Protein AF-A0A7Y5UWA3-F1 (afdb_monomer_lite)

Secondary structure (DSSP, 8-state):
--HHHHHHHTS-HHHHHHHHHHHHHHHH-TT-TTEEEPTT--SSPEEEEEETTTEEEEEEEETTTTEEEEEEEEETTTTT---

Radius of gyration: 12.07 Å; chains: 1; bounding box: 24×28×30 Å

Foldseek 3Di:
DQAAVVQLVPDPPVQNVQVVVVVVVCLVPVPDPQKDFDPPQDVQTWIWHDGPDFKIWIWGADPVVRDIGTNHIDGPVCRPDDD

Structure (mmCIF, N/CA/C/O backbone):
data_AF-A0A7Y5UWA3-F1
#
_entry.id   AF-A0A7Y5UWA3-F1
#
loop_
_atom_site.group_PDB
_atom_site.id
_atom_site.type_symbol
_atom_site.label_atom_id
_atom_site.label_alt_id
_atom_site.label_comp_id
_atom_site.label_asym_id
_atom_site.label_entity_id
_atom_site.label_seq_id
_atom_site.pdbx_PDB_ins_code
_atom_site.Cartn_x
_atom_site.Cartn_y
_atom_site.Cartn_z
_atom_site.occupancy
_atom_site.B_iso_or_equiv
_atom_site.auth_seq_id
_atom_site.auth_comp_id
_atom_site.auth_asym_id
_atom_site.auth_atom_id
_atom_site.pdbx_PDB_model_num
ATOM 1 N N . MET A 1 1 ? 14.757 -0.508 10.150 1.00 47.09 1 MET A N 1
ATOM 2 C CA . MET A 1 1 ? 13.345 -0.813 9.821 1.00 47.09 1 MET A CA 1
ATOM 3 C C . MET A 1 1 ? 13.060 -0.407 8.382 1.00 47.09 1 MET A C 1
ATOM 5 O O . MET A 1 1 ? 13.415 0.715 8.028 1.00 47.09 1 MET A O 1
ATOM 9 N N . PRO A 1 2 ? 12.462 -1.275 7.548 1.00 64.19 2 PRO A N 1
ATOM 10 C CA . PRO A 1 2 ? 12.058 -0.902 6.192 1.00 64.19 2 PRO A CA 1
ATOM 11 C C . PRO A 1 2 ? 11.082 0.288 6.233 1.00 64.19 2 PRO A C 1
ATOM 13 O O . PRO A 1 2 ? 10.217 0.355 7.108 1.00 64.19 2 PRO A O 1
ATOM 16 N N . ARG A 1 3 ? 11.229 1.251 5.307 1.00 74.56 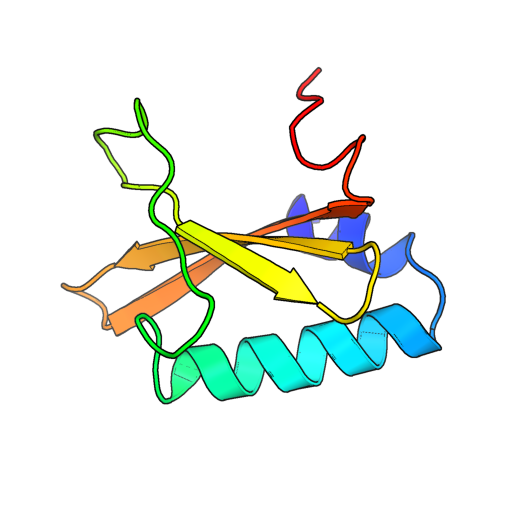3 ARG A N 1
ATOM 17 C CA . ARG A 1 3 ? 10.495 2.540 5.322 1.00 74.56 3 ARG A CA 1
ATOM 18 C C . ARG A 1 3 ? 8.974 2.368 5.392 1.00 74.56 3 ARG A C 1
ATOM 20 O O . ARG A 1 3 ? 8.319 3.108 6.118 1.00 74.56 3 ARG A O 1
ATOM 27 N N . ALA A 1 4 ? 8.431 1.363 4.707 1.00 79.06 4 ALA A N 1
ATOM 28 C CA . ALA A 1 4 ? 7.007 1.048 4.744 1.00 79.06 4 ALA A CA 1
ATOM 29 C C . ALA A 1 4 ? 6.519 0.591 6.129 1.00 79.06 4 ALA A C 1
ATOM 31 O O . ALA A 1 4 ? 5.447 1.008 6.552 1.00 79.06 4 ALA A O 1
ATOM 32 N N . ALA A 1 5 ? 7.304 -0.214 6.854 1.00 80.94 5 ALA A N 1
ATOM 33 C CA . ALA A 1 5 ? 6.933 -0.681 8.191 1.00 80.94 5 ALA A CA 1
ATOM 34 C C . ALA A 1 5 ? 6.908 0.472 9.201 1.00 80.94 5 ALA A C 1
ATOM 36 O O . ALA A 1 5 ? 5.992 0.558 10.015 1.00 80.94 5 ALA A O 1
ATOM 37 N N . LYS A 1 6 ? 7.873 1.397 9.103 1.00 81.88 6 LYS A N 1
ATOM 38 C CA . LYS A 1 6 ? 7.888 2.609 9.933 1.00 81.88 6 LYS A CA 1
ATOM 39 C C . LYS A 1 6 ? 6.673 3.495 9.642 1.00 81.88 6 LYS A C 1
ATOM 41 O O . LYS A 1 6 ? 5.956 3.854 10.566 1.00 81.88 6 LYS A O 1
ATOM 46 N N . ALA A 1 7 ? 6.410 3.773 8.365 1.00 83.62 7 ALA A N 1
ATOM 47 C CA . ALA A 1 7 ? 5.269 4.591 7.961 1.00 83.62 7 ALA A CA 1
ATOM 48 C C . ALA A 1 7 ? 3.929 3.964 8.376 1.00 83.62 7 ALA A C 1
ATOM 50 O O . ALA A 1 7 ? 3.032 4.677 8.803 1.00 83.62 7 ALA A O 1
ATOM 51 N N . LEU A 1 8 ? 3.798 2.635 8.295 1.00 84.50 8 LEU A N 1
ATOM 52 C CA . LEU A 1 8 ? 2.614 1.913 8.762 1.00 84.50 8 LEU A CA 1
ATOM 53 C C . LEU A 1 8 ? 2.427 2.038 10.280 1.00 84.50 8 LEU A C 1
ATOM 55 O O . LEU A 1 8 ? 1.310 2.288 10.724 1.00 84.50 8 LEU A O 1
ATOM 59 N N . ALA A 1 9 ? 3.500 1.893 11.062 1.00 86.00 9 ALA A N 1
ATOM 60 C CA . ALA A 1 9 ? 3.448 1.987 12.521 1.00 86.00 9 ALA A CA 1
ATOM 61 C C . ALA A 1 9 ? 3.022 3.381 13.021 1.00 86.00 9 ALA A C 1
ATOM 63 O O . 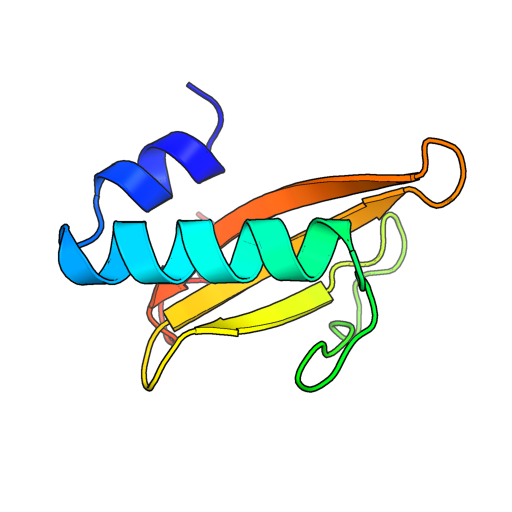ALA A 1 9 ? 2.394 3.488 14.069 1.00 86.00 9 ALA A O 1
ATOM 64 N N . GLU A 1 10 ? 3.315 4.435 12.254 1.00 87.19 10 GLU A N 1
ATOM 65 C CA . GLU A 1 10 ? 2.908 5.818 12.545 1.00 87.19 10 GLU A CA 1
ATOM 66 C C . GLU A 1 10 ? 1.415 6.088 12.253 1.00 87.19 10 GLU A C 1
ATOM 68 O O . GLU A 1 10 ? 0.885 7.133 12.632 1.00 87.19 10 GLU A O 1
ATOM 73 N N . LEU A 1 11 ? 0.701 5.165 11.593 1.00 85.75 11 LEU A N 1
ATOM 74 C CA . LEU A 1 11 ? -0.727 5.323 11.302 1.00 85.75 11 LEU A CA 1
ATOM 75 C C . LEU A 1 11 ? -1.606 4.926 12.497 1.00 85.75 11 LEU A C 1
ATOM 77 O O . LEU A 1 11 ? -1.245 4.033 13.262 1.00 85.75 11 LEU A O 1
ATOM 81 N N . PRO A 1 12 ? -2.828 5.477 12.619 1.00 89.19 12 PRO A N 1
ATOM 82 C CA . PRO A 1 12 ? -3.793 5.005 13.608 1.00 89.19 12 PRO A CA 1
ATOM 83 C C . PRO A 1 12 ? -4.093 3.505 13.451 1.00 89.19 12 PRO A C 1
ATOM 85 O O . PRO A 1 12 ? -4.264 3.015 12.332 1.00 89.19 12 PRO A O 1
ATOM 88 N N . LEU A 1 13 ? -4.246 2.782 14.565 1.00 90.06 13 LEU A N 1
ATOM 89 C CA . LEU A 1 13 ? -4.526 1.334 14.605 1.00 90.06 13 LEU A CA 1
ATOM 90 C C . LEU A 1 13 ? -5.624 0.853 13.626 1.00 90.06 13 LEU A C 1
ATOM 92 O O . LEU A 1 13 ? -5.406 -0.144 12.931 1.00 90.06 13 LEU A O 1
ATOM 96 N N . PRO A 1 14 ? -6.782 1.536 13.488 1.00 89.50 14 PRO A N 1
ATOM 97 C CA . PRO A 1 14 ? -7.808 1.130 12.523 1.00 89.50 14 PRO A CA 1
ATOM 98 C C . PRO A 1 14 ? -7.328 1.180 11.067 1.00 89.50 14 PRO A C 1
ATOM 100 O O . PRO A 1 14 ? -7.761 0.389 10.230 1.00 89.50 14 PRO A O 1
ATOM 103 N N . VAL A 1 15 ? -6.428 2.111 10.752 1.00 88.06 15 VAL A N 1
ATOM 104 C CA . VAL A 1 15 ? -5.845 2.267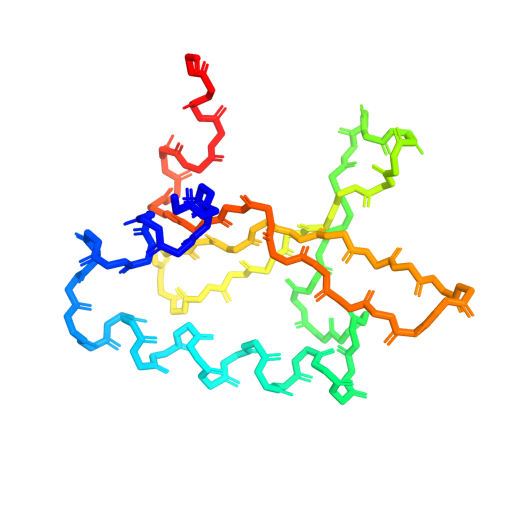 9.417 1.00 88.06 15 VAL A CA 1
ATOM 105 C C . VAL A 1 15 ? -4.823 1.172 9.169 1.00 88.06 15 VAL A C 1
ATOM 107 O O . VAL A 1 15 ? -4.857 0.569 8.100 1.00 88.06 15 VAL A O 1
ATOM 110 N N . GLN A 1 16 ? -3.984 0.855 10.159 1.00 90.06 16 GLN A N 1
ATOM 111 C CA . GLN A 1 16 ? -3.028 -0.249 10.056 1.00 90.06 16 GLN A CA 1
ATOM 112 C C . GLN A 1 16 ? -3.726 -1.562 9.691 1.00 90.06 16 GLN A C 1
ATOM 114 O O . GLN A 1 16 ? -3.327 -2.233 8.741 1.00 90.06 16 GLN A O 1
ATOM 119 N N . ARG A 1 17 ? -4.834 -1.877 10.378 1.00 91.56 17 ARG A N 1
ATOM 120 C CA . ARG A 1 17 ? -5.649 -3.068 10.088 1.00 91.56 17 ARG A CA 1
ATOM 121 C C . ARG A 1 17 ? -6.188 -3.064 8.657 1.00 91.56 17 ARG A C 1
ATOM 123 O O . ARG A 1 17 ? -6.053 -4.058 7.955 1.00 91.56 17 ARG A O 1
ATOM 130 N N . ARG A 1 18 ? -6.735 -1.936 8.192 1.00 90.75 18 ARG A N 1
ATOM 131 C CA . ARG A 1 18 ? -7.238 -1.798 6.810 1.00 90.75 18 ARG A CA 1
ATOM 132 C C . ARG A 1 18 ? -6.136 -1.957 5.764 1.00 90.75 18 ARG A C 1
ATOM 134 O O . ARG A 1 18 ? -6.376 -2.535 4.707 1.00 90.75 18 ARG A O 1
ATOM 141 N N . VAL A 1 19 ? -4.944 -1.435 6.045 1.00 88.56 19 VAL A N 1
ATOM 142 C CA . VAL A 1 19 ? -3.779 -1.594 5.170 1.00 88.56 19 VAL A CA 1
ATOM 143 C C . VAL A 1 19 ? -3.377 -3.064 5.106 1.00 88.56 19 VAL A C 1
ATOM 145 O O . VAL A 1 19 ? -3.216 -3.573 4.004 1.00 88.56 19 VAL A O 1
ATOM 148 N N . ALA A 1 20 ? -3.291 -3.756 6.246 1.00 88.75 20 ALA A N 1
ATOM 149 C CA . ALA A 1 20 ? -2.965 -5.181 6.291 1.00 88.75 20 ALA A CA 1
ATOM 150 C C . ALA A 1 20 ? -3.962 -6.022 5.476 1.00 88.75 20 ALA A C 1
ATOM 152 O O . ALA A 1 20 ? -3.545 -6.805 4.625 1.00 88.75 20 ALA A O 1
ATOM 153 N N . THR A 1 21 ? -5.270 -5.795 5.650 1.00 90.44 21 THR A N 1
ATOM 154 C CA . THR A 1 21 ? -6.309 -6.465 4.850 1.00 90.44 21 THR A CA 1
ATOM 155 C C . THR A 1 21 ? -6.097 -6.242 3.354 1.00 90.44 21 THR A C 1
ATOM 157 O O . THR A 1 21 ? -6.065 -7.202 2.588 1.00 90.44 21 THR A O 1
ATOM 160 N N . ARG A 1 22 ? -5.878 -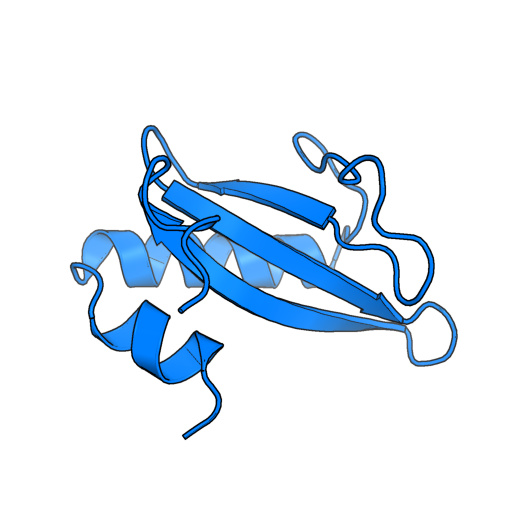4.994 2.919 1.00 88.50 22 ARG A N 1
ATOM 161 C CA . ARG A 1 22 ? -5.697 -4.716 1.488 1.00 88.50 22 ARG A CA 1
ATOM 162 C C . ARG A 1 22 ? -4.400 -5.299 0.934 1.00 88.50 22 ARG A C 1
ATOM 164 O O . ARG A 1 22 ? -4.388 -5.747 -0.204 1.00 88.50 22 ARG A O 1
ATOM 171 N N . VAL A 1 23 ? -3.308 -5.281 1.695 1.00 85.56 23 VAL A N 1
ATOM 172 C CA . VAL A 1 23 ? -2.038 -5.885 1.260 1.00 85.56 23 VAL A CA 1
ATOM 173 C C . VAL A 1 23 ? -2.208 -7.391 1.053 1.00 85.56 23 VAL A C 1
ATOM 175 O O . VAL A 1 23 ? -1.731 -7.910 0.049 1.00 85.56 23 VAL A O 1
ATOM 178 N N . ASN A 1 24 ? -2.966 -8.070 1.918 1.00 88.00 24 ASN A N 1
ATOM 179 C CA . ASN A 1 24 ? -3.298 -9.483 1.721 1.00 88.00 24 ASN A CA 1
ATOM 180 C C . ASN A 1 24 ? -4.131 -9.707 0.447 1.00 88.00 24 ASN A C 1
ATOM 182 O O . ASN A 1 24 ? -3.863 -10.635 -0.310 1.00 88.00 24 ASN A O 1
ATOM 186 N N . GLU A 1 25 ? -5.093 -8.829 0.148 1.00 87.69 25 GLU A N 1
ATOM 187 C CA . GLU A 1 25 ? -5.850 -8.891 -1.113 1.00 87.69 25 GLU A CA 1
ATOM 188 C C . GLU A 1 25 ? -4.961 -8.648 -2.346 1.00 87.69 25 GLU A C 1
ATOM 190 O O . GLU A 1 25 ? -5.154 -9.280 -3.384 1.00 87.69 25 GLU A O 1
ATOM 195 N N . LEU A 1 26 ? -3.964 -7.760 -2.242 1.00 86.00 26 LEU A N 1
ATOM 196 C CA . LEU A 1 26 ? -2.991 -7.526 -3.313 1.00 86.00 26 LEU A CA 1
ATOM 197 C C . LEU A 1 26 ? -2.092 -8.741 -3.560 1.00 86.00 26 LEU A C 1
ATOM 199 O O . LEU A 1 26 ? -1.669 -8.934 -4.694 1.00 86.00 26 LEU A O 1
ATOM 203 N N . ALA A 1 27 ? -1.811 -9.561 -2.545 1.00 82.50 27 ALA A N 1
ATOM 204 C CA . ALA A 1 27 ? -1.058 -10.800 -2.737 1.00 82.50 27 ALA A CA 1
ATOM 205 C C . ALA A 1 27 ? -1.820 -11.793 -3.635 1.00 82.50 27 ALA A C 1
ATOM 207 O O . ALA A 1 27 ? -1.208 -12.479 -4.448 1.00 82.50 27 ALA A O 1
ATOM 208 N N . ALA A 1 28 ? -3.154 -11.825 -3.535 1.00 85.94 28 ALA A N 1
ATOM 209 C CA . ALA A 1 28 ? -4.004 -12.656 -4.388 1.00 85.94 28 ALA A CA 1
ATOM 210 C C . ALA A 1 28 ? -4.234 -12.041 -5.782 1.00 85.94 28 ALA A C 1
ATOM 212 O O . ALA A 1 28 ? -4.232 -12.752 -6.784 1.00 85.94 28 ALA A O 1
ATOM 213 N N . ALA A 1 29 ? -4.434 -10.721 -5.858 1.00 86.19 29 ALA A N 1
ATOM 214 C CA . ALA A 1 29 ? -4.722 -10.006 -7.102 1.00 86.19 29 ALA A CA 1
ATOM 215 C C . ALA A 1 29 ? -3.932 -8.682 -7.187 1.00 86.19 29 ALA A C 1
ATOM 217 O O . ALA A 1 29 ? -4.493 -7.599 -6.972 1.00 86.19 29 ALA A O 1
ATOM 218 N N . PRO A 1 30 ? -2.636 -8.723 -7.554 1.00 84.56 30 PRO A N 1
ATOM 219 C CA . PRO A 1 30 ? -1.743 -7.561 -7.473 1.00 84.56 30 PRO A CA 1
ATOM 220 C C . PRO A 1 30 ? -2.103 -6.432 -8.450 1.00 84.56 30 PRO A C 1
ATOM 222 O O . PRO A 1 30 ? -1.751 -5.274 -8.227 1.00 84.56 30 PRO A O 1
ATOM 225 N N . ARG A 1 31 ? -2.856 -6.747 -9.512 1.00 86.56 31 ARG A N 1
ATOM 226 C CA . ARG A 1 31 ? -3.384 -5.793 -10.506 1.00 86.56 31 ARG A CA 1
ATOM 227 C C . ARG A 1 31 ? -4.913 -5.658 -10.439 1.00 86.56 31 ARG A C 1
ATOM 229 O O . ARG A 1 31 ? -5.552 -5.349 -11.438 1.00 86.56 31 ARG A O 1
ATOM 236 N N . GLY A 1 32 ? -5.497 -5.936 -9.272 1.00 85.25 32 GLY A N 1
ATOM 237 C CA . GLY A 1 32 ? -6.943 -5.926 -9.057 1.00 85.25 32 GLY A CA 1
ATOM 238 C C . GLY A 1 32 ? -7.595 -4.529 -9.064 1.00 85.25 32 GLY A C 1
ATOM 239 O O . GLY A 1 32 ? -6.945 -3.511 -9.319 1.00 85.25 32 GLY A O 1
ATOM 240 N N . PRO A 1 33 ? -8.898 -4.451 -8.742 1.00 82.06 33 PRO A N 1
ATOM 241 C CA . PRO A 1 33 ? -9.670 -3.211 -8.807 1.00 82.06 33 PRO A CA 1
ATOM 242 C C . PRO A 1 33 ? -9.080 -2.075 -7.962 1.00 82.06 33 PRO A C 1
ATOM 244 O O . PRO A 1 33 ? -8.680 -2.265 -6.812 1.00 82.06 33 PRO A O 1
ATOM 247 N N . GLY A 1 34 ? -9.050 -0.862 -8.517 1.00 86.00 34 GLY A N 1
ATOM 248 C CA . GLY A 1 34 ? -8.553 0.333 -7.824 1.00 86.00 34 GLY A CA 1
ATOM 249 C C . GLY A 1 34 ? -7.025 0.441 -7.727 1.00 86.00 34 GLY A C 1
ATOM 250 O O . GLY A 1 34 ? -6.532 1.405 -7.131 1.00 86.00 34 GLY A O 1
ATOM 251 N N . VAL A 1 35 ? -6.284 -0.506 -8.311 1.00 92.12 35 VAL A N 1
ATOM 252 C CA . VAL A 1 35 ? -4.841 -0.391 -8.542 1.00 92.12 35 VAL A CA 1
ATOM 253 C C . VAL A 1 35 ? -4.600 0.471 -9.777 1.00 92.12 35 VAL A C 1
ATOM 255 O O . VAL A 1 35 ? -5.181 0.253 -10.835 1.00 92.12 35 VAL A O 1
ATOM 258 N N . VAL A 1 36 ? -3.730 1.469 -9.646 1.00 92.00 36 VAL A N 1
ATOM 259 C CA . VAL A 1 36 ? -3.362 2.376 -10.737 1.00 92.00 36 VAL A CA 1
ATOM 260 C C . VAL A 1 36 ? -1.846 2.452 -10.829 1.00 92.00 36 VAL A C 1
ATOM 262 O O . VAL A 1 36 ? -1.190 2.796 -9.846 1.00 92.00 36 VAL A O 1
ATOM 265 N N . LYS A 1 37 ? -1.289 2.177 -12.012 1.00 91.12 37 LYS A N 1
ATOM 266 C CA . LYS A 1 37 ? 0.132 2.409 -12.299 1.00 91.12 37 LYS A CA 1
ATOM 267 C C . LYS A 1 37 ? 0.420 3.914 -12.294 1.00 91.12 37 LYS A C 1
ATOM 269 O O . LYS A 1 37 ? -0.300 4.691 -12.922 1.00 91.12 37 LYS A O 1
ATOM 274 N N . LEU A 1 38 ? 1.457 4.342 -11.578 1.00 88.88 38 LEU A N 1
ATOM 275 C CA . LEU A 1 38 ? 1.897 5.733 -11.586 1.00 88.88 38 LEU A CA 1
ATOM 276 C C . LEU A 1 38 ? 2.634 6.043 -12.893 1.00 88.88 38 LEU A C 1
ATOM 278 O O . LEU A 1 38 ? 3.593 5.363 -13.263 1.00 88.88 38 LEU A O 1
ATOM 282 N N . LYS A 1 39 ? 2.191 7.101 -13.578 1.00 83.88 39 LYS A N 1
ATOM 283 C CA . LYS A 1 39 ? 2.876 7.644 -14.758 1.00 83.88 39 LYS A CA 1
ATOM 284 C C . LYS A 1 39 ? 4.271 8.149 -14.364 1.00 83.88 39 LYS A C 1
ATOM 286 O O . LYS A 1 39 ? 4.423 8.706 -13.280 1.00 83.88 39 LYS A O 1
ATOM 291 N N . GLY A 1 40 ? 5.263 7.939 -15.230 1.00 79.56 40 GLY A N 1
ATOM 292 C CA . GLY A 1 40 ? 6.656 8.338 -14.984 1.00 79.56 40 GLY A CA 1
ATOM 293 C C . GLY A 1 40 ? 7.433 7.434 -14.017 1.00 79.56 40 GLY A C 1
ATOM 294 O O . GLY A 1 40 ? 8.531 7.792 -13.610 1.00 79.56 40 GLY A O 1
ATOM 295 N N . SER A 1 41 ? 6.880 6.276 -13.629 1.00 77.56 41 SER A N 1
ATOM 296 C CA . SER A 1 41 ? 7.638 5.222 -12.943 1.00 77.56 41 SER A CA 1
ATOM 297 C C . SER A 1 41 ? 7.972 4.114 -13.940 1.00 77.56 41 SER A C 1
ATOM 299 O O . SER A 1 41 ? 7.093 3.346 -14.341 1.00 77.56 41 SER A O 1
ATOM 301 N N . GLU A 1 42 ? 9.220 4.096 -14.403 1.00 71.75 42 GLU A N 1
ATOM 302 C CA . GLU A 1 42 ? 9.631 3.226 -15.509 1.00 71.75 42 GLU A CA 1
ATOM 303 C C . GLU A 1 42 ? 10.250 1.922 -15.003 1.00 71.75 42 GLU A C 1
ATOM 305 O O . GLU A 1 42 ? 9.793 0.854 -15.412 1.00 71.75 42 GLU A O 1
ATOM 310 N N . THR A 1 43 ? 11.172 1.978 -14.029 1.00 79.62 43 THR A N 1
ATOM 311 C CA . THR A 1 43 ? 11.875 0.764 -13.581 1.00 79.62 43 THR A CA 1
ATOM 312 C C . THR A 1 43 ? 12.306 0.825 -12.102 1.00 79.62 43 THR A C 1
ATOM 314 O O . THR A 1 43 ? 13.210 1.590 -11.769 1.00 79.62 43 THR A O 1
ATOM 317 N N . PRO A 1 44 ? 11.709 0.022 -11.195 1.00 79.88 44 PRO A N 1
ATOM 318 C CA . PRO A 1 44 ? 10.495 -0.772 -11.387 1.00 79.88 44 PRO A CA 1
ATOM 319 C C . PRO A 1 44 ? 9.228 0.109 -11.441 1.00 79.88 44 PRO A C 1
ATOM 321 O O . PRO A 1 44 ? 9.173 1.165 -10.798 1.00 79.88 44 PRO A O 1
ATOM 324 N N . PRO A 1 45 ? 8.177 -0.322 -12.165 1.00 87.94 45 PRO A N 1
ATOM 325 C CA . PRO A 1 45 ? 6.905 0.387 -12.196 1.00 87.94 45 PRO A CA 1
ATOM 326 C C . PRO A 1 45 ? 6.268 0.423 -10.805 1.00 87.94 45 PRO A C 1
ATOM 328 O O . PRO A 1 45 ? 6.144 -0.601 -10.128 1.00 87.94 45 PRO A O 1
ATOM 331 N N . ILE A 1 46 ? 5.825 1.609 -10.394 1.00 90.81 46 ILE A N 1
ATOM 332 C CA . ILE A 1 46 ? 5.163 1.824 -9.109 1.00 90.81 46 ILE A CA 1
ATOM 333 C C . ILE A 1 46 ? 3.658 1.867 -9.334 1.00 90.81 46 ILE A C 1
ATOM 335 O O . ILE A 1 46 ? 3.138 2.598 -10.178 1.00 90.81 46 ILE A O 1
ATOM 339 N N . TYR A 1 47 ? 2.943 1.117 -8.514 1.00 92.38 47 TYR A N 1
ATOM 340 C CA . TYR A 1 47 ? 1.497 1.068 -8.464 1.00 92.38 47 TYR A CA 1
ATOM 341 C C . TYR A 1 47 ? 0.991 1.752 -7.202 1.00 92.38 47 TYR A C 1
ATOM 343 O O . TYR A 1 47 ? 1.688 1.875 -6.193 1.00 92.38 47 TYR A O 1
ATOM 351 N N . ARG A 1 48 ? -0.258 2.202 -7.262 1.00 91.88 48 ARG A N 1
ATOM 352 C CA . ARG A 1 48 ? -0.972 2.797 -6.142 1.00 91.88 48 ARG A CA 1
ATOM 353 C C . ARG A 1 48 ? -2.323 2.135 -5.968 1.00 91.88 48 ARG A C 1
ATOM 355 O O . ARG A 1 48 ? -3.073 2.036 -6.933 1.00 91.88 48 ARG A O 1
ATOM 362 N N . VAL A 1 49 ? -2.692 1.859 -4.722 1.00 91.94 49 VAL A N 1
ATOM 363 C CA . VAL A 1 49 ? -4.073 1.541 -4.339 1.00 91.94 49 VAL A CA 1
ATOM 364 C C . VAL A 1 49 ? -4.568 2.496 -3.254 1.00 91.94 49 VAL A C 1
ATOM 366 O O . VAL A 1 49 ? -3.793 3.006 -2.439 1.00 91.94 49 VAL A O 1
ATOM 369 N N . ARG A 1 50 ? -5.871 2.785 -3.266 1.00 90.75 50 ARG A N 1
ATOM 370 C CA . ARG A 1 50 ? -6.547 3.574 -2.229 1.00 90.75 50 ARG A CA 1
ATOM 371 C C . ARG A 1 50 ? -7.019 2.657 -1.101 1.00 90.75 50 ARG A C 1
ATOM 373 O O . ARG A 1 50 ? -7.638 1.633 -1.369 1.00 90.75 50 ARG A O 1
ATOM 380 N N . ILE A 1 51 ? -6.778 3.071 0.141 1.00 88.19 51 ILE A N 1
ATOM 381 C CA . ILE A 1 51 ? -7.265 2.407 1.352 1.00 88.19 51 ILE A CA 1
ATOM 382 C C . ILE A 1 51 ? -8.262 3.332 2.043 1.00 88.19 51 ILE A C 1
ATOM 384 O O . ILE A 1 51 ? -7.909 4.424 2.496 1.00 88.19 51 ILE A O 1
ATOM 388 N N . GLY A 1 52 ? -9.523 2.907 2.117 1.00 84.75 52 GLY A N 1
ATOM 389 C CA . GLY A 1 52 ? -10.594 3.732 2.671 1.00 84.75 52 GLY A CA 1
ATOM 390 C C . GLY A 1 52 ? -10.719 5.080 1.951 1.00 84.75 52 GLY A C 1
ATOM 391 O O . GLY A 1 52 ? -10.666 5.163 0.719 1.00 84.75 52 GLY A O 1
ATOM 392 N N . ARG A 1 53 ? -10.900 6.163 2.713 1.00 82.56 53 ARG A N 1
ATOM 393 C CA . ARG A 1 53 ? -11.137 7.489 2.133 1.00 82.56 53 ARG A CA 1
ATOM 394 C C . ARG A 1 53 ? -9.850 8.286 1.884 1.00 82.56 53 ARG A C 1
ATOM 396 O O . ARG A 1 53 ? -9.741 8.921 0.834 1.00 82.56 53 ARG A O 1
ATOM 403 N N . ASP A 1 54 ? -8.862 8.180 2.767 1.00 86.88 54 ASP A N 1
ATOM 404 C CA . ASP A 1 54 ? -7.771 9.165 2.811 1.00 86.88 54 ASP A CA 1
ATOM 405 C C . ASP A 1 54 ? -6.362 8.577 2.718 1.00 86.88 54 ASP A C 1
ATOM 407 O O . ASP A 1 54 ? -5.405 9.340 2.613 1.00 86.88 54 ASP A O 1
ATOM 411 N N . TYR A 1 55 ? -6.211 7.250 2.678 1.00 89.06 55 TYR A N 1
ATOM 412 C CA . TYR A 1 55 ? -4.902 6.594 2.662 1.00 89.06 55 TYR A CA 1
ATOM 413 C C . TYR A 1 55 ? -4.578 5.972 1.308 1.00 89.06 55 TYR A C 1
ATOM 415 O O . TYR A 1 55 ? -5.457 5.575 0.534 1.00 89.06 55 TYR A O 1
ATOM 423 N N . ARG A 1 56 ? -3.283 5.893 1.009 1.00 90.38 56 ARG A N 1
ATOM 424 C CA . ARG A 1 56 ? -2.739 5.279 -0.200 1.00 90.38 56 ARG A CA 1
ATOM 425 C C . ARG A 1 56 ? -1.562 4.393 0.150 1.00 90.38 56 ARG A C 1
ATOM 427 O O . ARG A 1 56 ? -0.752 4.736 1.006 1.00 90.38 56 ARG A O 1
ATOM 434 N N . VAL A 1 57 ? -1.473 3.285 -0.568 1.00 90.25 57 VAL A N 1
ATOM 435 C CA . VAL A 1 57 ? -0.327 2.379 -0.543 1.00 90.25 57 VAL A CA 1
ATOM 436 C C . VAL A 1 57 ? 0.350 2.481 -1.898 1.00 90.25 57 VAL A C 1
ATOM 438 O O . VAL A 1 57 ? -0.323 2.372 -2.927 1.00 90.25 57 VAL A O 1
ATOM 441 N N . LEU A 1 58 ? 1.658 2.714 -1.886 1.00 90.31 58 LEU A N 1
ATOM 442 C CA . LEU A 1 58 ? 2.514 2.590 -3.058 1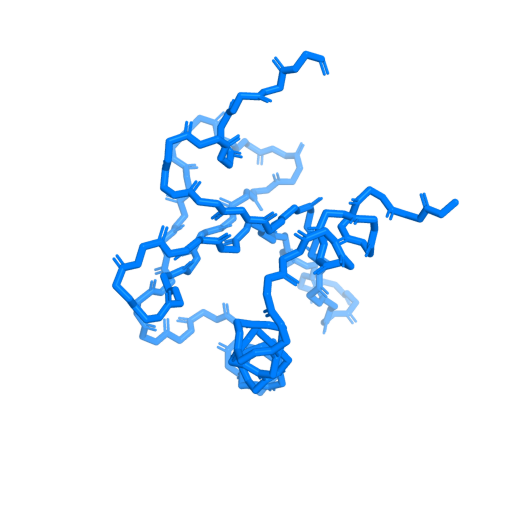.00 90.31 58 LEU A CA 1
ATOM 443 C C . LEU A 1 58 ? 3.263 1.272 -2.976 1.00 90.31 58 LEU A C 1
ATOM 445 O O . LEU A 1 58 ? 3.837 0.950 -1.935 1.00 90.31 58 LEU A O 1
ATOM 449 N N . PHE A 1 59 ? 3.267 0.526 -4.069 1.00 91.19 59 PHE A N 1
ATOM 450 C CA . PHE A 1 59 ? 3.900 -0.782 -4.130 1.00 91.19 59 PHE A CA 1
ATOM 451 C C . PHE A 1 59 ? 4.461 -1.054 -5.521 1.00 91.19 59 PHE A C 1
ATOM 453 O O . PHE A 1 59 ? 4.044 -0.439 -6.500 1.00 91.19 59 PHE A O 1
ATOM 460 N N . THR A 1 60 ? 5.411 -1.970 -5.602 1.00 91.19 60 THR A N 1
ATOM 461 C CA . THR A 1 60 ? 5.927 -2.517 -6.856 1.00 91.19 60 THR A CA 1
ATOM 462 C C . THR A 1 60 ? 5.512 -3.977 -6.961 1.00 91.19 60 THR A C 1
ATOM 464 O O . THR A 1 60 ? 5.274 -4.643 -5.951 1.00 91.19 60 THR A O 1
ATOM 467 N N . ILE A 1 61 ? 5.391 -4.457 -8.192 1.00 89.75 61 ILE A N 1
ATOM 468 C CA . ILE A 1 61 ? 5.121 -5.861 -8.494 1.00 89.75 61 ILE A CA 1
ATOM 469 C C . ILE A 1 61 ? 6.356 -6.374 -9.215 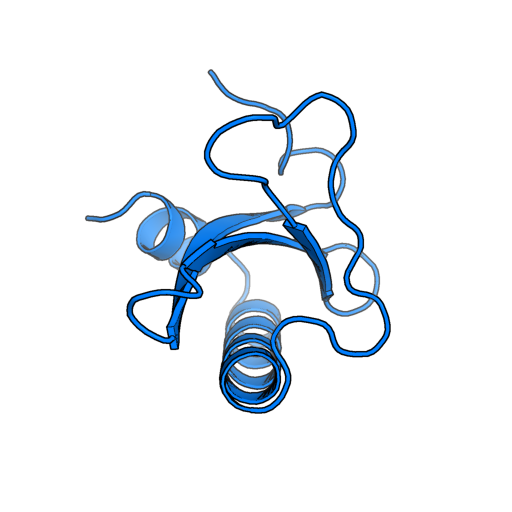1.00 89.75 61 ILE A C 1
ATOM 471 O O . ILE A 1 61 ? 6.762 -5.787 -10.218 1.00 89.75 61 ILE A O 1
ATOM 475 N N . ASP A 1 62 ? 6.942 -7.435 -8.686 1.00 88.75 62 ASP A N 1
ATOM 476 C CA . ASP A 1 62 ? 7.954 -8.214 -9.376 1.00 88.75 62 ASP A CA 1
ATOM 477 C C . ASP A 1 62 ? 7.276 -9.461 -9.950 1.00 88.75 62 ASP A C 1
ATOM 479 O O . ASP A 1 62 ? 6.909 -10.380 -9.216 1.00 88.75 62 ASP A O 1
ATOM 483 N N . ASP A 1 63 ? 7.060 -9.467 -11.267 1.00 84.00 63 ASP A N 1
ATOM 484 C CA . ASP A 1 63 ? 6.422 -10.586 -11.962 1.00 84.00 63 ASP A CA 1
ATOM 485 C C . ASP A 1 63 ? 7.334 -11.826 -12.028 1.00 84.00 63 ASP A C 1
ATOM 487 O O . ASP A 1 63 ? 6.824 -12.942 -12.123 1.00 84.00 63 ASP A O 1
ATOM 491 N N . ALA A 1 64 ? 8.661 -11.657 -11.933 1.00 87.62 64 ALA A N 1
ATOM 492 C CA . ALA A 1 64 ? 9.608 -12.771 -11.964 1.00 87.62 64 ALA A CA 1
ATOM 493 C C . ALA A 1 64 ? 9.558 -13.575 -10.660 1.00 87.62 64 ALA A C 1
ATOM 495 O O . ALA A 1 64 ? 9.553 -14.805 -10.684 1.00 87.62 64 ALA A O 1
ATOM 496 N N . THR A 1 65 ? 9.457 -12.886 -9.521 1.00 87.12 65 THR A N 1
ATOM 497 C CA . THR A 1 65 ? 9.373 -13.522 -8.195 1.00 87.12 65 THR A CA 1
ATOM 498 C C . THR A 1 65 ? 7.947 -13.613 -7.647 1.00 87.12 65 THR A C 1
ATOM 500 O O . THR A 1 65 ? 7.751 -14.114 -6.543 1.00 87.12 65 THR A O 1
ATOM 503 N N . ARG A 1 66 ? 6.941 -13.126 -8.392 1.00 83.38 66 ARG A N 1
ATOM 504 C CA . ARG A 1 66 ? 5.535 -12.980 -7.956 1.00 83.38 66 ARG A CA 1
ATOM 505 C C . ARG A 1 66 ? 5.396 -12.253 -6.615 1.00 83.38 66 ARG A C 1
ATOM 507 O O . ARG A 1 66 ? 4.503 -12.546 -5.821 1.00 83.38 66 ARG A O 1
ATOM 514 N N . THR A 1 67 ? 6.277 -11.289 -6.370 1.00 86.12 67 THR A N 1
ATOM 515 C CA . THR A 1 67 ? 6.348 -10.574 -5.095 1.00 86.12 67 THR A CA 1
ATOM 516 C C . THR A 1 67 ? 5.728 -9.188 -5.219 1.00 86.12 67 THR A C 1
ATOM 518 O O . THR A 1 67 ? 6.008 -8.436 -6.153 1.00 86.12 67 THR A O 1
ATOM 521 N N . VAL A 1 68 ? 4.908 -8.817 -4.234 1.00 88.25 68 VAL A N 1
ATOM 522 C CA . VAL A 1 68 ? 4.419 -7.446 -4.054 1.00 88.25 68 VAL A CA 1
ATOM 523 C C . VAL A 1 68 ? 5.238 -6.778 -2.956 1.00 88.25 68 VAL A C 1
ATOM 525 O O . VAL A 1 68 ? 5.164 -7.171 -1.794 1.00 88.25 68 VAL A O 1
ATOM 528 N N . ALA A 1 69 ? 5.998 -5.741 -3.307 1.00 89.19 69 ALA A N 1
ATOM 529 C CA . ALA A 1 69 ? 6.795 -4.987 -2.346 1.00 89.19 69 ALA A CA 1
ATOM 530 C C . ALA A 1 69 ? 6.132 -3.642 -2.038 1.00 89.19 69 ALA A C 1
ATOM 532 O O . ALA A 1 69 ? 6.001 -2.774 -2.903 1.00 89.19 69 ALA A O 1
ATOM 533 N N . VAL A 1 70 ? 5.720 -3.445 -0.783 1.00 88.69 70 VAL A N 1
ATOM 534 C CA . VAL A 1 70 ? 5.162 -2.166 -0.330 1.00 88.69 70 VAL A CA 1
ATOM 535 C C . VAL A 1 70 ? 6.293 -1.155 -0.156 1.00 88.69 70 VAL A C 1
ATOM 537 O O . VAL A 1 70 ? 7.178 -1.322 0.679 1.00 88.69 70 VAL A O 1
ATOM 540 N N . VAL A 1 71 ? 6.244 -0.076 -0.935 1.00 88.00 71 VAL A N 1
ATOM 541 C CA . VAL A 1 71 ? 7.244 0.999 -0.929 1.00 88.00 71 VAL A CA 1
ATOM 542 C C . VAL A 1 71 ? 6.967 1.979 0.206 1.00 88.00 71 VAL A C 1
ATOM 544 O O . VAL A 1 71 ? 7.876 2.363 0.941 1.00 88.00 71 VAL A O 1
ATOM 547 N N . THR A 1 72 ? 5.713 2.413 0.343 1.00 87.00 72 THR A N 1
ATOM 548 C CA . THR A 1 72 ? 5.282 3.320 1.412 1.00 87.00 72 THR A CA 1
ATOM 549 C C . THR A 1 72 ? 3.763 3.297 1.579 1.00 87.00 72 THR A C 1
ATOM 551 O O . THR A 1 72 ? 3.022 2.947 0.655 1.00 87.00 72 THR A O 1
ATOM 554 N N . VAL A 1 73 ? 3.300 3.698 2.760 1.00 88.06 73 VAL A N 1
ATOM 555 C CA . VAL A 1 73 ? 1.886 3.852 3.103 1.00 88.06 73 VAL A CA 1
ATOM 556 C C . VAL A 1 73 ? 1.710 5.212 3.752 1.00 88.06 73 VAL A C 1
ATOM 558 O O . VAL A 1 73 ? 2.500 5.589 4.609 1.00 88.06 73 VAL A O 1
ATOM 561 N N . GLY A 1 74 ? 0.677 5.954 3.366 1.00 86.38 74 GLY A N 1
ATOM 562 C CA . GLY A 1 74 ? 0.428 7.231 4.015 1.00 86.38 74 GLY A CA 1
ATOM 563 C C . GLY A 1 74 ? -0.843 7.941 3.571 1.00 86.38 74 GLY A C 1
ATOM 564 O O . GLY A 1 74 ? -1.554 7.469 2.672 1.00 86.38 74 GLY A O 1
ATOM 565 N N . PRO A 1 75 ? -1.145 9.085 4.206 1.00 84.50 75 PRO A N 1
ATOM 566 C CA . PRO A 1 75 ? -2.230 9.965 3.804 1.00 84.50 75 PRO A CA 1
ATOM 567 C C . PRO A 1 75 ? -2.091 10.415 2.348 1.00 84.50 75 PRO A C 1
ATOM 569 O O . PRO A 1 75 ? -0.996 10.518 1.792 1.00 84.50 75 PRO A O 1
ATOM 572 N N . ARG A 1 76 ? -3.219 10.765 1.726 1.00 80.19 76 ARG A N 1
ATOM 573 C CA . ARG A 1 76 ? -3.319 11.203 0.326 1.00 80.19 76 ARG A CA 1
ATOM 574 C C . ARG A 1 76 ? -2.315 12.296 -0.053 1.00 80.19 76 ARG A C 1
ATOM 576 O O . ARG A 1 76 ? -1.885 12.301 -1.209 1.00 80.19 76 ARG A O 1
ATOM 583 N N . LYS A 1 77 ? -2.000 13.197 0.880 1.00 76.44 77 LYS A N 1
ATOM 584 C CA . LYS A 1 77 ? -1.101 14.344 0.690 1.00 76.44 77 LYS A CA 1
ATOM 585 C C . LYS A 1 77 ? 0.375 13.989 0.903 1.00 76.44 77 LYS A C 1
ATOM 587 O O . LYS A 1 77 ? 1.220 14.524 0.196 1.00 76.44 77 LYS A O 1
ATOM 592 N N . ASP A 1 78 ? 0.665 13.043 1.791 1.00 73.88 78 ASP A N 1
ATOM 593 C CA . ASP A 1 78 ? 2.035 12.777 2.243 1.00 73.88 78 ASP A CA 1
ATOM 594 C C . ASP A 1 78 ? 2.687 11.590 1.537 1.00 73.88 78 ASP A C 1
ATOM 596 O O . ASP A 1 78 ? 3.908 11.518 1.465 1.00 73.88 78 ASP A O 1
ATOM 600 N N . VAL A 1 79 ? 1.904 10.693 0.922 1.00 69.56 79 VAL A N 1
ATOM 601 C CA . VAL A 1 79 ? 2.448 9.484 0.272 1.00 69.56 79 VAL A CA 1
ATOM 602 C C . VAL A 1 79 ? 3.401 9.783 -0.900 1.00 69.56 79 VAL A C 1
ATOM 604 O O . VAL A 1 79 ? 4.186 8.926 -1.298 1.00 69.56 79 VAL A O 1
ATOM 607 N N . TYR A 1 80 ? 3.329 10.994 -1.462 1.00 67.06 80 TYR A N 1
ATOM 608 C CA . TYR A 1 80 ? 4.210 11.473 -2.534 1.00 67.06 80 TYR A CA 1
ATOM 609 C C . TYR A 1 80 ? 5.350 12.355 -2.037 1.00 67.06 80 TYR A C 1
ATOM 611 O O . TYR A 1 80 ? 6.265 12.660 -2.800 1.00 67.06 80 TYR A O 1
ATOM 619 N N . ARG A 1 81 ? 5.302 12.784 -0.773 1.00 61.94 81 ARG A N 1
ATOM 620 C CA . ARG A 1 81 ? 6.283 13.695 -0.202 1.00 61.94 81 ARG A CA 1
ATOM 621 C C . ARG A 1 81 ? 7.508 12.888 0.216 1.00 61.94 81 ARG A C 1
ATOM 623 O O . ARG A 1 81 ? 7.679 12.530 1.373 1.00 61.94 81 ARG A O 1
ATOM 630 N N . ARG A 1 82 ? 8.356 12.568 -0.761 1.00 51.81 82 ARG A N 1
ATOM 631 C CA . ARG A 1 82 ? 9.739 12.166 -0.497 1.00 51.81 82 ARG A CA 1
ATOM 632 C C . ARG A 1 82 ? 10.514 13.419 -0.070 1.00 51.81 82 ARG A C 1
ATOM 634 O O . ARG A 1 82 ? 10.576 14.377 -0.834 1.00 51.81 82 ARG A O 1
ATOM 641 N N . ARG A 1 83 ? 11.059 13.414 1.146 1.00 45.66 83 ARG A N 1
ATOM 642 C CA . ARG A 1 83 ? 12.359 14.035 1.424 1.00 45.66 83 ARG A CA 1
ATOM 643 C C . ARG A 1 83 ? 13.395 12.921 1.412 1.00 45.66 83 ARG A C 1
ATOM 645 O O . ARG A 1 83 ? 13.032 11.792 1.825 1.00 45.66 83 ARG A O 1
#

Sequence (83 aa):
MPRAAKALAELPLPVQRRVATRVNELAAAPRGPGVVKLKGSETPPIYRVRIGRDYRVLFTIDDATRTVAVVTVGPRKDVYRRR

pLDDT: mean 83.94, std 9.32, range [45.66, 92.38]